Protein AF-A0A3N5EBW5-F1 (afdb_monomer)

Mean predicted aligned error: 9.9 Å

Solvent-accessible surface area (backbone atoms only — not comparable to full-atom values): 8411 Å² total; per-residue (Å²): 122,79,70,60,58,56,54,53,51,53,52,48,52,53,51,51,53,52,50,52,54,48,53,53,50,53,51,49,53,53,50,51,52,51,52,53,51,54,52,53,51,52,51,37,54,48,47,71,54,51,38,64,58,55,38,47,54,36,51,52,51,36,32,75,71,58,43,48,74,64,43,78,76,50,55,72,68,58,45,29,51,55,50,49,74,45,39,71,65,48,35,51,37,38,46,51,38,30,55,44,51,52,66,51,47,57,32,47,57,50,47,46,72,71,65,67,52,94,92,50,75,65,52,60,54,52,40,51,52,51,43,51,51,50,50,53,51,34,55,62,36,44,39,56,48,65,49,45,54,58,54,17,68,72,71,110

Nearest PDB structures (foldseek):
  1qu7-assembly1_A  TM=3.612E-01  e=3.748E+00  Escherichia coli

Radius of gyration: 28.93 Å; Cα contacts (8 Å, |Δi|>4): 99; chains: 1; bounding box: 44×34×98 Å

Secondary structure (DSSP, 8-state):
-HHHHHHHHHHHHHHHHHHHHHHHHHHHHHHHHHHHHHHHHHHHHHHHHHHHHHHHHHHHHHHHHH-TTGGGGS-HHHHHHHHHHHHHHHHHHHHHHHHHTHHHHHHHHHHHHHH--TT-HHHHHHHHHHHHHHHHHHHHHHHHHHTHHHHHHHH-

Foldseek 3Di:
DVVVVVVVVVVVVVVVVVVVVVVVVVVVVVVVVVVVLVVLVVVLVVLVVVLVVQLVPLVVVCCVQVVPPVLVVDDPLSSLQSLVVSPPVNLVSLVSNLVSLPVVLVSLVSVLVVPDDPPCPVSVVVSVVSNVVNVVVSVVSCCSNPPSNVVSVVSD

pLDDT: mean 86.49, std 11.69, range [58.03, 97.38]

Sequence (156 aa):
MRQEWGRQRARFVLRFRRGQSRHAADQGIKQESKVTQTQSTKLTGIFFIVIPILINIPYGLLIANFQYPDILRQSAGEILIKFHEGGPGLILTWWAFALAGVPLIYSTIGLHSLLDREDTPYLTVGTACGVLALVAQLVGLLRWVFVVPVLASSYV

Structure (mmCIF, N/CA/C/O backbone):
data_AF-A0A3N5EBW5-F1
#
_entry.id   AF-A0A3N5EBW5-F1
#
loop_
_atom_site.group_PDB
_atom_site.id
_atom_site.type_symbol
_atom_site.label_atom_id
_atom_site.label_alt_id
_atom_site.label_comp_id
_atom_site.label_asym_id
_atom_site.label_entity_id
_atom_site.label_seq_id
_atom_site.pdbx_PDB_ins_code
_atom_site.Cartn_x
_atom_site.Cartn_y
_atom_site.Cartn_z
_atom_site.occupancy
_atom_site.B_iso_or_equiv
_atom_site.auth_seq_id
_atom_site.auth_comp_id
_atom_site.auth_asym_id
_atom_site.auth_atom_id
_atom_site.pdbx_PDB_model_num
ATOM 1 N N . MET A 1 1 ? 21.207 15.764 -76.805 1.00 58.03 1 MET A N 1
ATOM 2 C CA . MET A 1 1 ? 22.123 15.325 -75.722 1.00 58.03 1 MET A CA 1
ATOM 3 C C . MET A 1 1 ? 22.218 16.273 -74.510 1.00 58.03 1 MET A C 1
ATOM 5 O O . MET A 1 1 ? 22.424 15.781 -73.411 1.00 58.03 1 MET A O 1
ATOM 9 N N . ARG A 1 2 ? 22.034 17.605 -74.624 1.00 58.69 2 ARG A N 1
ATOM 10 C CA . ARG A 1 2 ? 22.236 18.549 -73.489 1.00 58.69 2 ARG A CA 1
ATOM 11 C C . ARG A 1 2 ? 21.094 18.605 -72.444 1.00 58.69 2 ARG A C 1
ATOM 13 O O . ARG A 1 2 ? 21.336 18.990 -71.307 1.00 58.69 2 ARG A O 1
ATOM 20 N N . GLN A 1 3 ? 19.868 18.192 -72.789 1.00 60.03 3 GLN A N 1
ATOM 21 C CA . GLN A 1 3 ? 18.707 18.267 -71.877 1.00 60.03 3 GLN A CA 1
ATOM 22 C C . GLN A 1 3 ? 18.551 17.070 -70.916 1.00 60.03 3 GLN A C 1
ATOM 24 O O . GLN A 1 3 ? 17.938 17.189 -69.855 1.00 60.03 3 GLN A O 1
ATOM 29 N N . GLU A 1 4 ? 19.117 15.906 -71.239 1.00 59.78 4 GLU A N 1
ATOM 30 C CA . GLU A 1 4 ? 19.030 14.713 -70.380 1.00 59.78 4 GLU A CA 1
ATOM 31 C C . GLU A 1 4 ? 19.937 14.812 -69.151 1.00 59.78 4 GLU A C 1
ATOM 33 O O . GLU A 1 4 ? 19.576 14.343 -68.071 1.00 59.78 4 GLU A O 1
ATOM 38 N N . TRP A 1 5 ? 21.056 15.525 -69.286 1.00 60.19 5 TRP A N 1
ATOM 39 C CA . TRP A 1 5 ? 22.006 15.784 -68.206 1.00 60.19 5 TRP A CA 1
ATOM 40 C C . TRP A 1 5 ? 21.392 16.594 -67.052 1.00 60.19 5 TRP A C 1
ATOM 42 O O . TRP A 1 5 ? 21.613 16.279 -65.883 1.00 60.19 5 TRP A O 1
ATOM 52 N N . GLY A 1 6 ? 20.547 17.586 -67.354 1.00 68.06 6 GLY A N 1
ATOM 53 C CA . GLY A 1 6 ? 19.841 18.371 -66.333 1.00 68.06 6 GLY A CA 1
ATOM 54 C C . GLY A 1 6 ? 18.840 17.536 -65.526 1.00 68.06 6 GLY A C 1
ATOM 55 O O . GLY A 1 6 ? 18.804 17.617 -64.298 1.00 68.06 6 GLY A O 1
ATOM 56 N N . ARG A 1 7 ? 18.081 16.657 -66.197 1.00 70.81 7 ARG A N 1
ATOM 57 C CA . ARG A 1 7 ? 17.092 15.774 -65.549 1.00 70.81 7 ARG A CA 1
ATOM 58 C C . ARG A 1 7 ? 17.745 14.698 -64.677 1.00 70.81 7 ARG A C 1
ATOM 60 O O . ARG A 1 7 ? 17.220 14.362 -63.617 1.00 70.81 7 ARG A O 1
ATOM 67 N N . GLN A 1 8 ? 18.895 14.171 -65.093 1.00 70.38 8 GLN A N 1
ATOM 68 C CA . GLN A 1 8 ? 19.689 13.213 -64.314 1.00 70.38 8 GLN A CA 1
ATOM 69 C C . GLN A 1 8 ? 20.199 13.847 -63.007 1.00 70.38 8 GLN A C 1
ATOM 71 O O . GLN A 1 8 ? 19.983 13.289 -61.930 1.00 70.38 8 GLN A O 1
ATOM 76 N N . ARG A 1 9 ? 20.776 15.056 -63.080 1.00 69.44 9 ARG A N 1
ATOM 77 C CA . ARG A 1 9 ? 21.266 15.789 -61.898 1.00 69.44 9 ARG A CA 1
ATOM 78 C C . ARG A 1 9 ? 20.137 16.193 -60.955 1.00 69.44 9 ARG A C 1
ATOM 80 O O . ARG A 1 9 ? 20.268 15.999 -59.752 1.00 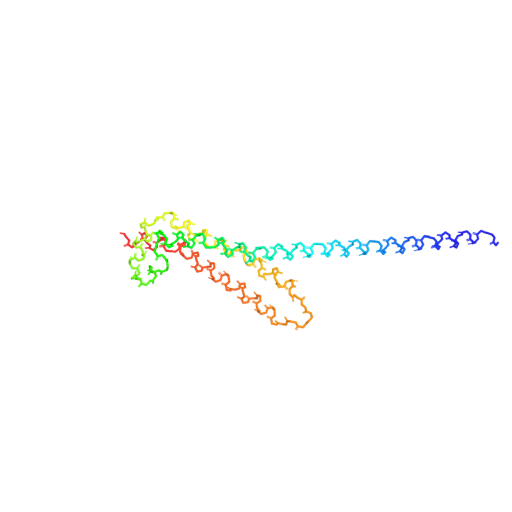69.44 9 ARG A O 1
ATOM 87 N N . ALA A 1 10 ? 19.009 16.671 -61.485 1.00 71.19 10 ALA A N 1
ATOM 88 C CA . ALA A 1 10 ? 17.842 17.007 -60.671 1.00 71.19 10 ALA A CA 1
ATOM 89 C C . ALA A 1 10 ? 17.311 15.785 -59.901 1.00 71.19 10 ALA A C 1
ATOM 91 O O . ALA A 1 10 ? 17.067 15.866 -58.698 1.00 71.19 10 ALA A O 1
ATOM 92 N N . ARG A 1 11 ? 17.207 14.622 -60.561 1.00 73.06 11 ARG A N 1
ATOM 93 C CA . ARG A 1 11 ? 16.802 13.369 -59.902 1.00 73.06 11 ARG A CA 1
ATOM 94 C C . ARG A 1 11 ? 17.805 12.920 -58.844 1.00 73.06 11 ARG A C 1
ATOM 96 O O . ARG A 1 11 ? 17.384 12.497 -57.772 1.00 73.06 11 ARG A O 1
ATOM 103 N N . PHE A 1 12 ? 19.103 13.037 -59.116 1.00 72.50 12 PHE A N 1
ATOM 104 C CA . PHE A 1 12 ? 20.148 12.682 -58.157 1.00 72.50 12 PHE A CA 1
ATOM 105 C C . PHE A 1 12 ? 20.099 13.567 -56.905 1.00 72.50 12 PHE A C 1
ATOM 107 O O . PHE A 1 12 ? 20.039 13.048 -55.794 1.00 72.50 12 PHE A O 1
ATOM 114 N N . VAL A 1 13 ? 20.013 14.889 -57.076 1.00 73.25 13 VAL A N 1
ATOM 115 C CA . VAL A 1 13 ? 19.923 15.854 -55.967 1.00 73.25 13 VAL A CA 1
ATOM 116 C C . VAL A 1 13 ? 18.660 15.628 -55.132 1.00 73.25 13 VAL A C 1
ATOM 118 O O . VAL A 1 13 ? 18.729 15.617 -53.904 1.00 73.25 13 VAL A O 1
ATOM 121 N N . LEU A 1 14 ? 17.513 15.374 -55.771 1.00 73.88 14 LEU A N 1
ATOM 122 C CA . LEU A 1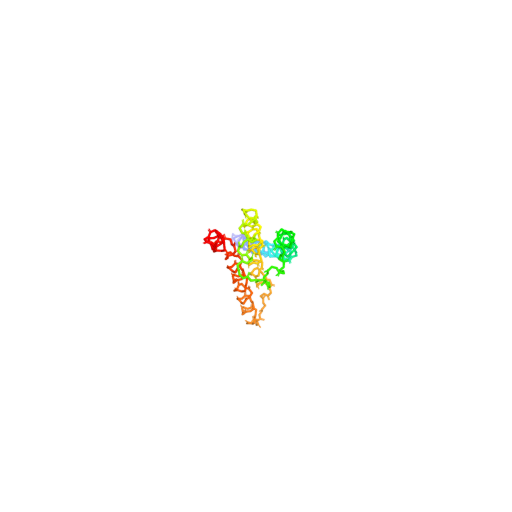 14 ? 16.270 15.055 -55.061 1.00 73.88 14 LEU A CA 1
ATOM 123 C C . LEU A 1 14 ? 16.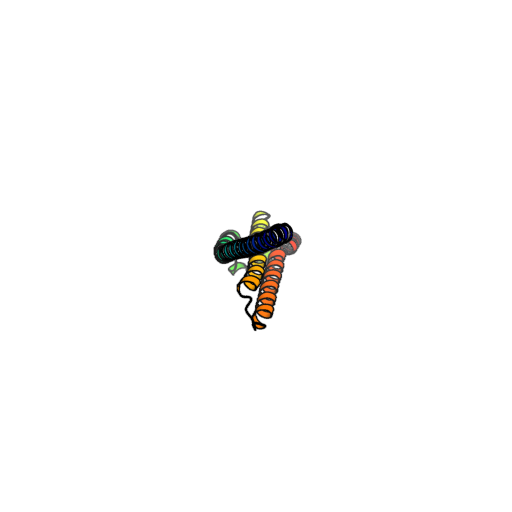377 13.751 -54.264 1.00 73.88 14 LEU A C 1
ATOM 125 O O . LEU A 1 14 ? 15.873 13.676 -53.144 1.00 73.88 14 LEU A O 1
ATOM 129 N N . ARG A 1 15 ? 17.046 12.730 -54.811 1.00 75.00 15 ARG A N 1
ATOM 130 C CA . ARG A 1 15 ? 17.263 11.447 -54.127 1.00 75.00 15 ARG A CA 1
ATOM 131 C C . ARG A 1 15 ? 18.200 11.603 -52.931 1.00 75.00 15 ARG A C 1
ATOM 133 O O . ARG A 1 15 ? 17.911 11.062 -51.868 1.00 75.00 15 ARG A O 1
ATOM 140 N N . PHE A 1 16 ? 19.261 12.392 -53.089 1.00 71.81 16 PHE A N 1
ATOM 141 C CA . PHE A 1 16 ? 20.236 12.672 -52.037 1.00 71.81 16 PHE A CA 1
ATOM 142 C C . PHE A 1 16 ? 19.605 13.469 -50.886 1.00 71.81 16 PHE A C 1
ATOM 144 O O . PHE A 1 16 ? 19.682 13.059 -49.730 1.00 71.81 16 PHE A O 1
ATOM 151 N N . ARG A 1 17 ? 18.860 14.536 -51.209 1.00 70.19 17 ARG A N 1
ATOM 152 C CA . ARG A 1 17 ? 18.120 15.343 -50.225 1.00 70.19 17 ARG A CA 1
ATOM 153 C C . ARG A 1 17 ? 17.081 14.508 -49.472 1.00 70.19 17 ARG A C 1
ATOM 155 O O . ARG A 1 17 ? 16.953 14.634 -48.260 1.00 70.19 17 ARG A O 1
ATOM 162 N N . ARG A 1 18 ? 16.382 13.604 -50.168 1.00 73.75 18 ARG A N 1
ATOM 163 C CA . ARG A 1 18 ? 15.403 12.690 -49.557 1.00 73.75 18 ARG A CA 1
ATOM 164 C C . ARG A 1 18 ? 16.063 11.656 -48.634 1.00 73.75 18 ARG A C 1
ATOM 166 O O . ARG A 1 18 ? 15.485 11.330 -47.603 1.00 73.75 18 ARG A O 1
ATOM 173 N N . GLY A 1 19 ? 17.259 11.166 -48.968 1.00 68.69 19 GLY A N 1
ATOM 174 C CA . GLY A 1 19 ? 18.049 10.287 -48.096 1.00 68.69 19 GLY A CA 1
ATOM 175 C C . GLY A 1 19 ? 18.520 10.994 -46.822 1.00 68.69 19 GLY A C 1
ATOM 176 O O . GLY A 1 19 ? 18.343 10.473 -45.726 1.00 68.69 19 GLY A O 1
ATOM 177 N N . GLN A 1 20 ? 19.024 12.222 -46.950 1.00 73.19 20 GLN A N 1
ATOM 178 C CA . GLN A 1 20 ? 19.492 13.021 -45.816 1.00 73.19 20 GLN A CA 1
ATOM 179 C C . GLN A 1 20 ? 18.352 13.418 -44.863 1.00 73.19 20 GLN A C 1
ATOM 181 O O . GLN A 1 20 ? 18.499 13.289 -43.650 1.00 73.19 20 GLN A O 1
ATOM 186 N N . SER A 1 21 ? 17.185 13.809 -45.390 1.00 71.12 21 SER A N 1
ATOM 187 C CA . SER A 1 21 ? 15.992 14.068 -44.566 1.00 71.12 21 SER A CA 1
ATOM 188 C C . SER A 1 21 ? 15.488 12.817 -43.842 1.00 71.12 21 SER A C 1
ATOM 190 O O . SER A 1 21 ? 15.042 12.917 -42.704 1.00 71.12 21 SER A O 1
ATOM 192 N N . ARG A 1 22 ? 15.583 11.634 -44.465 1.00 74.38 22 ARG A N 1
ATOM 193 C CA . ARG A 1 22 ? 15.227 10.362 -43.818 1.00 74.38 22 ARG A CA 1
ATOM 194 C C . ARG A 1 22 ? 16.166 10.015 -42.664 1.00 74.38 22 ARG A C 1
ATOM 196 O O . ARG A 1 22 ? 15.683 9.633 -41.607 1.00 74.38 22 ARG A O 1
ATOM 203 N N . HIS A 1 23 ? 17.475 10.190 -42.840 1.00 72.38 23 HIS A N 1
ATOM 204 C CA . HIS A 1 23 ? 18.441 9.968 -41.761 1.00 72.38 23 HIS A CA 1
ATOM 205 C C . HIS A 1 23 ? 18.265 10.957 -40.603 1.00 72.38 23 HIS A C 1
ATOM 207 O O . HIS A 1 23 ? 18.320 10.544 -39.450 1.00 72.38 23 HIS A O 1
ATOM 213 N N . ALA A 1 24 ? 18.002 12.237 -40.886 1.00 74.38 24 ALA A N 1
ATOM 214 C CA . ALA A 1 24 ? 17.730 13.230 -39.846 1.00 74.38 24 ALA A CA 1
ATOM 215 C C . ALA A 1 24 ? 16.436 12.923 -39.066 1.00 74.38 24 ALA A C 1
ATOM 217 O O . ALA A 1 24 ? 16.418 13.054 -37.845 1.00 74.38 24 ALA A O 1
ATOM 218 N N . ALA A 1 25 ? 15.380 12.464 -39.747 1.00 73.94 25 ALA A N 1
ATOM 219 C CA . ALA A 1 25 ? 14.138 12.042 -39.100 1.00 73.94 25 ALA A CA 1
ATOM 220 C C . ALA A 1 25 ? 14.331 10.790 -38.224 1.00 73.94 25 ALA A C 1
ATOM 222 O O . ALA A 1 25 ? 13.873 10.775 -37.087 1.00 73.94 25 ALA A O 1
ATOM 223 N N . ASP A 1 26 ? 15.055 9.775 -38.709 1.00 76.44 26 ASP A N 1
ATOM 224 C CA . ASP A 1 26 ? 15.363 8.563 -37.930 1.00 76.44 26 ASP A CA 1
ATOM 225 C C . ASP A 1 26 ? 16.208 8.880 -36.684 1.00 76.44 26 ASP A C 1
ATOM 227 O O . ASP A 1 26 ? 15.962 8.348 -35.603 1.00 76.44 26 ASP A O 1
ATOM 231 N N . GLN A 1 27 ? 17.170 9.804 -36.798 1.00 75.44 27 GLN A N 1
ATOM 232 C CA . GLN A 1 27 ? 17.933 10.268 -35.639 1.00 75.44 27 GLN A CA 1
ATOM 233 C C . GLN A 1 27 ? 17.090 11.095 -34.665 1.00 75.44 27 GLN A C 1
ATOM 235 O O . GLN A 1 27 ? 17.244 10.919 -33.460 1.00 75.44 27 GLN A O 1
ATOM 240 N N . GLY A 1 28 ? 16.175 11.936 -35.156 1.00 67.81 28 GLY A N 1
ATOM 241 C CA . GLY A 1 28 ? 15.217 12.659 -34.316 1.00 67.81 28 GLY A CA 1
ATOM 242 C C . GLY A 1 28 ? 14.332 11.711 -33.503 1.00 67.81 28 GLY A C 1
ATOM 243 O O . GLY A 1 28 ? 14.256 11.848 -32.286 1.00 67.81 28 GLY A O 1
ATOM 244 N N . ILE A 1 29 ? 13.768 10.687 -34.152 1.00 73.56 29 ILE A N 1
ATOM 245 C CA . ILE A 1 29 ? 12.931 9.663 -33.506 1.00 73.56 29 ILE A CA 1
ATOM 246 C C . ILE A 1 29 ? 13.734 8.876 -32.460 1.00 73.56 29 ILE A C 1
ATOM 248 O O . ILE A 1 29 ? 13.264 8.690 -31.341 1.00 73.56 29 ILE A O 1
ATOM 252 N N . LYS A 1 30 ? 14.966 8.456 -32.782 1.00 70.06 30 LYS A N 1
ATOM 253 C CA . LYS A 1 30 ? 15.846 7.748 -31.831 1.00 70.06 30 LYS A CA 1
ATOM 254 C C . LYS A 1 30 ? 16.272 8.618 -30.649 1.00 70.06 30 LYS A C 1
ATOM 256 O O . LYS A 1 30 ? 16.431 8.116 -29.538 1.00 70.06 30 LYS A O 1
ATOM 261 N N . GLN A 1 31 ? 16.482 9.913 -30.871 1.00 64.56 31 GLN A N 1
ATOM 262 C CA . GLN A 1 31 ? 16.827 10.853 -29.807 1.00 64.56 31 GLN A CA 1
ATOM 263 C C . GLN A 1 31 ? 15.626 11.073 -28.876 1.00 64.56 31 GLN A C 1
ATOM 265 O O . GLN A 1 31 ? 15.776 11.004 -27.658 1.00 64.56 31 GLN A O 1
ATOM 270 N N . GLU A 1 32 ? 14.433 11.276 -29.438 1.00 65.19 32 GLU A N 1
ATOM 271 C CA . GLU A 1 32 ? 13.187 11.467 -28.690 1.00 65.19 32 GLU A CA 1
ATOM 272 C C . GLU A 1 32 ? 12.805 10.211 -27.892 1.00 65.19 32 GLU A C 1
ATOM 274 O O . GLU A 1 32 ? 12.485 10.304 -26.701 1.00 65.19 32 GLU A O 1
ATOM 279 N N . SER A 1 33 ? 12.952 9.020 -28.486 1.00 67.06 33 SER A N 1
ATOM 280 C CA . SER A 1 33 ? 12.715 7.747 -27.799 1.00 67.06 33 SER A CA 1
ATOM 281 C C . SER A 1 33 ? 13.687 7.542 -26.632 1.00 67.06 33 SER A C 1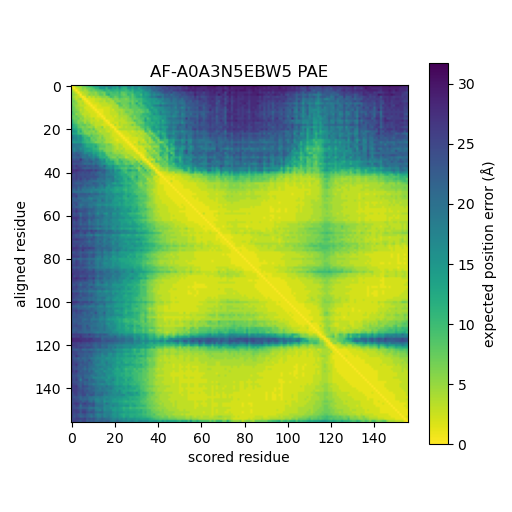
ATOM 283 O O . SER A 1 33 ? 13.266 7.181 -25.534 1.00 67.06 33 SER A O 1
ATOM 285 N N . LYS A 1 34 ? 14.979 7.847 -26.820 1.00 64.00 34 LYS A N 1
ATOM 286 C CA . LYS A 1 34 ? 16.011 7.706 -25.780 1.00 64.00 34 LYS A CA 1
ATOM 287 C C . LYS A 1 34 ? 15.827 8.698 -24.625 1.00 64.00 34 LYS A C 1
ATOM 289 O O . LYS A 1 34 ? 16.025 8.333 -23.462 1.00 64.00 34 LYS A O 1
ATOM 294 N N . VAL A 1 35 ? 15.436 9.942 -24.915 1.00 61.62 35 VAL A N 1
ATOM 295 C CA . VAL A 1 35 ? 15.125 10.954 -23.888 1.00 61.62 35 VAL A CA 1
ATOM 296 C C . VAL A 1 35 ? 13.903 10.529 -23.075 1.00 61.62 35 VAL A C 1
ATOM 298 O O . VAL A 1 35 ? 13.967 10.532 -21.845 1.00 61.62 35 VAL A O 1
ATOM 301 N N . THR A 1 36 ? 12.835 10.087 -23.740 1.00 64.69 36 THR A N 1
ATOM 302 C CA . THR A 1 36 ? 11.603 9.612 -23.088 1.00 64.69 36 THR A CA 1
ATOM 303 C C . THR A 1 36 ? 11.880 8.412 -22.183 1.00 64.69 36 THR A C 1
ATOM 305 O O . THR A 1 36 ? 11.459 8.389 -21.025 1.00 64.69 36 THR A O 1
ATOM 308 N N . GLN A 1 37 ? 12.683 7.460 -22.667 1.00 68.44 37 GLN A N 1
ATOM 309 C CA . GLN A 1 37 ? 13.106 6.291 -21.901 1.00 68.44 37 GLN A CA 1
ATOM 310 C C . GLN A 1 37 ? 13.909 6.693 -20.653 1.00 68.44 37 GLN A C 1
ATOM 312 O O . GLN A 1 37 ? 13.594 6.250 -19.553 1.00 68.44 37 GLN A O 1
ATOM 317 N N . THR A 1 38 ? 14.876 7.609 -20.790 1.00 67.44 38 THR A N 1
ATOM 318 C CA . THR A 1 38 ? 15.721 8.070 -19.671 1.00 67.44 38 THR A CA 1
ATOM 319 C C . THR A 1 38 ? 14.914 8.795 -18.587 1.00 67.44 38 THR A C 1
ATOM 321 O O . THR A 1 38 ? 15.181 8.629 -17.395 1.00 67.44 38 THR A O 1
ATOM 324 N N . GLN A 1 39 ? 13.923 9.606 -18.972 1.00 68.75 39 GLN A N 1
ATOM 325 C CA . GLN A 1 39 ? 13.046 10.294 -18.017 1.00 68.75 39 GLN A CA 1
ATOM 326 C C . GLN A 1 39 ? 12.131 9.309 -17.276 1.00 68.75 39 GLN A C 1
ATOM 328 O O . GLN A 1 39 ? 11.988 9.404 -16.057 1.00 68.75 39 GLN A O 1
ATOM 333 N N . SER A 1 40 ? 11.586 8.315 -17.983 1.00 74.56 40 SER A N 1
ATOM 334 C CA . SER A 1 40 ? 10.773 7.247 -17.386 1.00 74.56 40 SER A CA 1
ATOM 335 C C . SER A 1 40 ? 11.568 6.412 -16.366 1.00 74.56 40 SER A C 1
ATOM 337 O O . SER A 1 40 ? 11.067 6.105 -15.280 1.00 74.56 40 SER A O 1
ATOM 339 N N . THR A 1 41 ? 12.851 6.138 -16.645 1.00 79.25 41 THR A N 1
ATOM 340 C CA . THR A 1 41 ? 13.766 5.465 -15.704 1.00 79.25 41 THR A CA 1
ATOM 341 C C . THR A 1 41 ? 13.954 6.260 -14.418 1.00 79.25 41 THR A C 1
ATOM 343 O O . THR A 1 41 ? 13.829 5.716 -13.321 1.00 79.25 41 THR A O 1
ATOM 346 N N . LYS A 1 42 ? 14.240 7.562 -14.544 1.00 83.75 42 LYS A N 1
ATOM 347 C CA . LYS A 1 42 ? 14.456 8.448 -13.395 1.00 83.75 42 LYS A CA 1
ATOM 348 C C . LYS A 1 42 ? 13.208 8.546 -12.527 1.00 83.75 42 LYS A C 1
ATOM 350 O O . LYS A 1 42 ? 13.319 8.458 -11.309 1.00 83.75 42 LYS A O 1
ATOM 355 N N . LEU A 1 43 ? 12.034 8.677 -13.144 1.00 86.06 43 LEU A N 1
ATOM 356 C CA . LEU A 1 43 ? 10.769 8.751 -12.420 1.00 86.06 43 LEU A CA 1
ATOM 357 C C . LEU A 1 43 ? 10.483 7.460 -11.644 1.00 86.06 43 LEU A C 1
ATOM 359 O O . LEU A 1 43 ? 10.171 7.520 -10.458 1.00 86.06 43 LEU A O 1
ATOM 363 N N . THR A 1 44 ? 10.672 6.304 -12.287 1.00 86.69 44 THR A N 1
ATOM 364 C CA . THR A 1 44 ? 10.517 4.992 -11.639 1.00 86.69 44 THR A CA 1
ATOM 365 C C . THR A 1 44 ? 11.457 4.861 -10.439 1.00 86.69 44 THR A C 1
ATOM 367 O O . THR A 1 44 ? 11.022 4.494 -9.351 1.00 86.69 44 THR A O 1
ATOM 370 N N . GLY A 1 45 ? 12.732 5.234 -10.598 1.00 87.06 45 GLY A N 1
ATOM 371 C CA . GLY A 1 45 ? 13.705 5.227 -9.503 1.00 87.06 45 GLY A CA 1
ATOM 372 C C . GLY A 1 45 ? 13.329 6.160 -8.347 1.00 87.06 45 GLY A C 1
ATOM 373 O O . GLY A 1 45 ? 13.405 5.758 -7.189 1.00 87.06 45 GLY A O 1
ATOM 374 N N . IL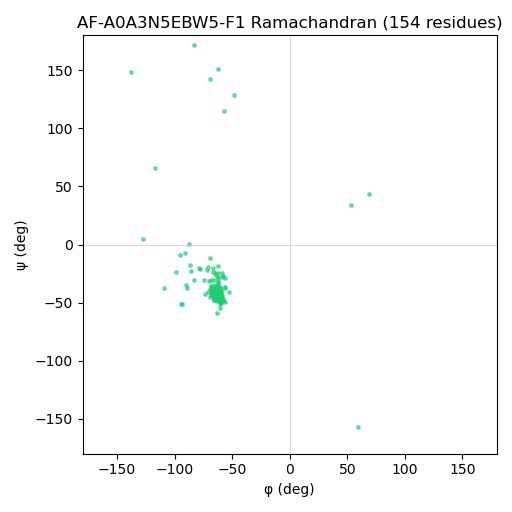E A 1 46 ? 12.868 7.381 -8.642 1.00 92.00 46 ILE A N 1
ATOM 375 C CA . ILE A 1 46 ? 12.399 8.333 -7.621 1.00 92.00 46 ILE A CA 1
ATOM 376 C C . ILE A 1 46 ? 11.215 7.752 -6.847 1.00 92.00 46 ILE A C 1
ATOM 378 O O . ILE A 1 46 ? 11.194 7.822 -5.621 1.00 92.00 46 ILE A O 1
ATOM 382 N N . PHE A 1 47 ? 10.251 7.142 -7.534 1.00 92.00 47 PHE A N 1
ATOM 383 C CA . PHE A 1 47 ? 9.102 6.504 -6.896 1.00 92.00 47 PHE A CA 1
ATOM 384 C C . PHE A 1 47 ? 9.517 5.362 -5.961 1.00 92.00 47 PHE A C 1
ATOM 386 O O . PHE A 1 47 ? 9.049 5.317 -4.824 1.00 92.00 47 PHE A O 1
ATOM 393 N N . PHE A 1 48 ? 10.475 4.519 -6.358 1.00 91.94 48 PHE A N 1
ATOM 394 C CA . PHE A 1 48 ? 11.022 3.473 -5.484 1.00 91.94 48 PHE A CA 1
ATOM 395 C C . PHE A 1 48 ? 11.725 3.994 -4.223 1.00 91.94 48 PHE A C 1
ATOM 397 O O . PHE A 1 48 ? 11.885 3.232 -3.274 1.00 91.94 48 PHE A O 1
ATOM 404 N N . ILE A 1 49 ? 12.122 5.267 -4.182 1.00 93.44 49 ILE A N 1
ATOM 405 C CA . ILE A 1 49 ? 12.723 5.893 -2.996 1.00 93.44 49 ILE A CA 1
ATOM 406 C C . ILE A 1 49 ? 11.653 6.611 -2.170 1.00 93.44 49 ILE A C 1
ATOM 408 O O . ILE A 1 49 ? 11.534 6.400 -0.966 1.00 93.44 49 ILE A O 1
ATOM 412 N N . VAL A 1 50 ? 10.863 7.466 -2.818 1.00 95.12 50 VAL A N 1
ATOM 413 C CA . VAL A 1 50 ? 9.912 8.357 -2.146 1.00 95.12 50 VAL A CA 1
ATOM 414 C C . VAL A 1 50 ? 8.733 7.580 -1.572 1.00 95.12 50 VAL A C 1
ATOM 416 O O . VAL A 1 50 ? 8.308 7.866 -0.455 1.00 95.12 50 VAL A O 1
ATOM 419 N N . ILE A 1 51 ? 8.204 6.587 -2.292 1.00 94.06 51 ILE A N 1
ATOM 420 C CA . ILE A 1 51 ? 6.995 5.885 -1.852 1.00 94.06 51 ILE A CA 1
ATOM 421 C C . ILE A 1 51 ? 7.229 5.096 -0.554 1.00 94.06 51 ILE A C 1
ATOM 423 O O . ILE A 1 51 ? 6.437 5.280 0.370 1.00 94.06 51 ILE A O 1
ATOM 427 N N . PRO A 1 52 ? 8.301 4.288 -0.395 1.00 93.38 52 PRO A N 1
ATOM 428 C CA . PRO A 1 52 ? 8.572 3.631 0.883 1.00 93.38 52 PRO A CA 1
ATOM 429 C C . PRO A 1 52 ? 8.696 4.613 2.051 1.00 93.38 52 PRO A C 1
ATOM 431 O O . PRO A 1 52 ? 8.215 4.326 3.144 1.00 93.38 52 PRO A O 1
ATOM 434 N N . ILE A 1 53 ? 9.276 5.795 1.826 1.00 95.56 53 ILE A N 1
ATOM 435 C CA . ILE A 1 53 ? 9.353 6.844 2.851 1.00 95.56 53 ILE A CA 1
ATOM 436 C C . ILE A 1 53 ? 7.947 7.354 3.201 1.00 95.56 53 ILE A C 1
ATOM 438 O O . ILE A 1 53 ? 7.601 7.430 4.377 1.00 95.56 53 ILE A O 1
ATOM 442 N N . LEU A 1 54 ? 7.106 7.645 2.204 1.00 94.06 54 LEU A N 1
ATOM 443 C CA . LEU A 1 54 ? 5.734 8.116 2.427 1.00 94.06 54 LEU A CA 1
ATOM 444 C C . LEU A 1 54 ? 4.857 7.085 3.144 1.00 94.06 54 LEU A C 1
ATOM 446 O O . LEU A 1 54 ? 4.068 7.461 4.004 1.00 94.06 54 LEU A O 1
ATOM 450 N N . ILE A 1 55 ? 5.025 5.797 2.841 1.00 95.31 55 ILE A N 1
ATOM 451 C CA . ILE A 1 55 ? 4.320 4.680 3.490 1.00 95.31 55 ILE A CA 1
ATOM 452 C C . ILE A 1 55 ? 4.589 4.643 5.007 1.00 95.31 55 ILE A C 1
ATOM 454 O O . ILE A 1 55 ? 3.722 4.221 5.774 1.00 95.31 55 ILE A O 1
ATOM 458 N N . ASN A 1 56 ? 5.744 5.136 5.469 1.00 96.19 56 ASN A N 1
ATOM 459 C CA . ASN A 1 56 ? 6.065 5.181 6.897 1.00 96.19 56 ASN A CA 1
ATOM 460 C C . ASN A 1 56 ? 5.267 6.240 7.675 1.00 96.19 56 ASN A C 1
ATOM 462 O O . ASN A 1 56 ? 5.106 6.100 8.884 1.00 96.19 56 ASN A O 1
ATOM 466 N N . ILE A 1 57 ? 4.731 7.272 7.015 1.00 96.12 57 ILE A N 1
ATOM 467 C CA . ILE A 1 57 ? 3.935 8.318 7.677 1.00 96.12 57 ILE A CA 1
ATOM 468 C C . ILE A 1 57 ? 2.652 7.735 8.296 1.00 96.12 57 ILE A C 1
ATOM 470 O O . ILE A 1 57 ? 2.491 7.830 9.515 1.00 96.12 57 ILE A O 1
ATOM 474 N N . PRO A 1 58 ? 1.742 7.095 7.529 1.00 96.44 58 PRO A N 1
ATOM 475 C CA . PRO A 1 58 ? 0.559 6.482 8.117 1.00 96.44 58 PRO A CA 1
ATOM 476 C C . PRO A 1 58 ? 0.918 5.307 9.033 1.00 96.44 58 PRO A C 1
ATOM 478 O O . PRO A 1 58 ? 0.244 5.110 10.037 1.00 96.44 58 PRO A O 1
ATOM 481 N N . TYR A 1 59 ? 2.008 4.576 8.769 1.00 95.44 59 TYR A N 1
ATOM 482 C CA . TYR A 1 59 ? 2.493 3.543 9.688 1.00 95.44 59 TYR A CA 1
ATOM 483 C C . TYR A 1 59 ? 2.843 4.113 11.075 1.00 95.44 59 TYR A C 1
ATOM 485 O O . TYR A 1 59 ? 2.414 3.574 12.093 1.00 95.44 59 TYR A O 1
ATOM 493 N N . GLY A 1 60 ? 3.542 5.251 11.129 1.00 96.44 60 GLY A N 1
ATOM 494 C CA . GLY A 1 60 ? 3.831 5.967 12.374 1.00 96.44 60 GLY A CA 1
ATOM 495 C C . GLY A 1 60 ? 2.569 6.457 13.088 1.00 96.44 60 GLY A C 1
ATOM 496 O O . GLY A 1 60 ? 2.458 6.330 14.306 1.00 96.44 60 GLY A O 1
ATOM 497 N N . LEU A 1 61 ? 1.578 6.948 12.337 1.00 95.94 61 LEU A N 1
ATOM 498 C CA . LEU A 1 61 ? 0.278 7.331 12.897 1.00 95.94 61 LEU A CA 1
ATOM 499 C C . LEU A 1 61 ? -0.478 6.131 13.485 1.00 95.94 61 LEU A C 1
ATOM 501 O O . LEU A 1 61 ? -1.134 6.280 14.514 1.00 95.94 61 LEU A O 1
ATOM 505 N N . LEU A 1 62 ? -0.374 4.947 12.877 1.00 95.94 62 LEU A N 1
ATOM 506 C CA . LEU A 1 62 ? -0.956 3.715 13.417 1.00 95.94 62 LEU A CA 1
ATOM 507 C C . LEU A 1 62 ? -0.251 3.258 14.700 1.00 95.94 62 LEU A C 1
ATOM 509 O O . LEU A 1 62 ? -0.921 2.803 15.627 1.00 95.94 62 LEU A O 1
ATOM 513 N N . ILE A 1 63 ? 1.073 3.412 14.793 1.00 95.88 63 ILE A N 1
ATOM 514 C CA . ILE A 1 63 ? 1.809 3.166 16.043 1.00 95.88 63 ILE A CA 1
ATOM 515 C C . ILE A 1 63 ? 1.292 4.102 17.142 1.00 95.88 63 ILE A C 1
ATOM 517 O O . ILE A 1 63 ? 0.920 3.643 18.219 1.00 95.88 63 ILE A O 1
ATOM 521 N N . ALA A 1 64 ? 1.228 5.406 16.857 1.00 94.38 64 ALA A N 1
ATOM 522 C CA . ALA A 1 64 ? 0.879 6.420 17.847 1.00 94.38 64 ALA A CA 1
ATOM 523 C C . ALA A 1 64 ? -0.580 6.333 18.325 1.00 94.38 64 ALA A C 1
ATOM 525 O O . ALA A 1 64 ? -0.835 6.473 19.517 1.00 94.38 64 ALA A O 1
ATOM 526 N N . ASN A 1 65 ? -1.530 6.099 17.413 1.00 93.19 65 ASN A N 1
ATOM 527 C CA . ASN A 1 65 ? -2.964 6.173 17.722 1.00 93.19 65 ASN A CA 1
ATOM 528 C C . ASN A 1 65 ? -3.617 4.809 17.981 1.00 93.19 65 ASN A C 1
ATOM 530 O O . ASN A 1 65 ? -4.660 4.751 18.621 1.00 93.19 65 ASN A O 1
ATOM 534 N N . PHE A 1 66 ? -3.044 3.717 17.467 1.00 94.31 66 PHE A N 1
ATOM 535 C CA . PHE A 1 66 ? -3.659 2.384 17.512 1.00 94.31 66 PHE A CA 1
ATOM 536 C C . PHE A 1 66 ? -2.734 1.309 18.098 1.00 94.31 66 PHE A C 1
ATOM 538 O O . PHE A 1 66 ? -3.092 0.136 18.123 1.00 94.31 66 PHE A O 1
ATOM 545 N N . GLN A 1 67 ? -1.542 1.689 18.578 1.00 93.69 67 GLN A N 1
ATOM 546 C CA . GLN A 1 67 ? -0.521 0.764 19.088 1.00 93.69 67 GLN A CA 1
ATOM 547 C C . GLN A 1 67 ? -0.180 -0.355 18.094 1.00 93.69 67 GLN A C 1
ATOM 549 O O . GLN A 1 67 ? 0.089 -1.497 18.470 1.00 93.69 67 GLN A O 1
ATOM 554 N N . TYR A 1 68 ? -0.220 -0.051 16.799 1.0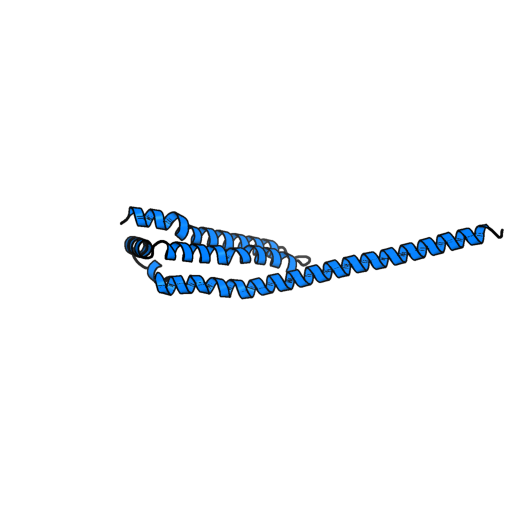0 91.06 68 TYR A N 1
ATOM 555 C CA . TYR A 1 68 ? 0.189 -0.997 15.772 1.00 91.06 68 TYR A CA 1
ATOM 556 C C . TYR A 1 68 ? 1.712 -1.220 15.820 1.00 91.06 68 TYR A C 1
ATOM 558 O O . TYR A 1 68 ? 2.430 -0.252 16.036 1.0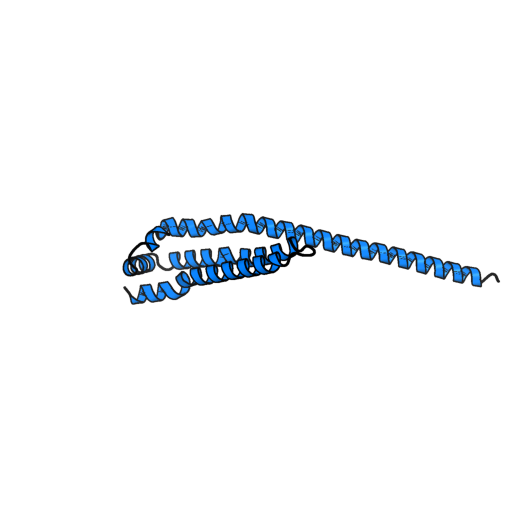0 91.06 68 TYR A O 1
ATOM 566 N N . PRO A 1 69 ? 2.249 -2.436 15.594 1.00 92.94 69 PRO A N 1
ATOM 567 C CA . PRO A 1 69 ? 1.562 -3.709 15.366 1.00 92.94 69 PRO A CA 1
ATOM 568 C C . PRO A 1 69 ? 1.222 -4.476 16.655 1.00 92.94 69 PRO A C 1
ATOM 570 O O . PRO A 1 69 ? 0.666 -5.569 16.573 1.00 92.94 69 PRO A O 1
ATOM 573 N N . ASP A 1 70 ? 1.550 -3.949 17.836 1.00 94.38 70 ASP A N 1
ATOM 574 C CA . ASP A 1 70 ? 1.393 -4.659 19.113 1.00 94.38 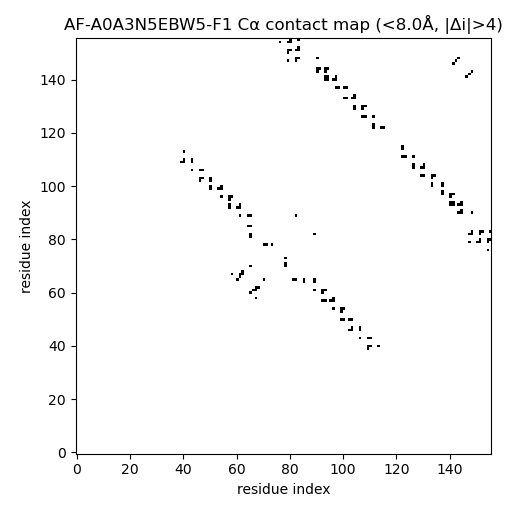70 ASP A CA 1
ATOM 575 C C . ASP A 1 70 ? -0.065 -5.009 19.427 1.00 94.38 70 ASP A C 1
ATOM 577 O O . ASP A 1 70 ? -0.336 -6.093 19.945 1.00 94.38 70 ASP A O 1
ATOM 581 N N . ILE A 1 71 ? -1.011 -4.161 19.014 1.00 93.00 71 ILE A N 1
ATOM 582 C CA . ILE A 1 71 ? -2.454 -4.420 19.117 1.00 93.00 71 ILE A CA 1
ATOM 583 C C . ILE A 1 71 ? -2.883 -5.718 18.419 1.00 93.00 71 ILE A C 1
ATOM 585 O O . ILE A 1 71 ? -3.817 -6.377 18.864 1.00 93.00 71 ILE A O 1
ATOM 589 N N . LEU A 1 72 ? -2.172 -6.150 17.370 1.00 92.19 72 LEU A N 1
ATOM 590 C CA . LEU A 1 72 ? -2.488 -7.388 16.651 1.00 92.19 72 LEU A CA 1
ATOM 591 C C . LEU A 1 72 ? -2.214 -8.655 17.469 1.00 92.19 72 LEU A C 1
ATOM 593 O O . LEU A 1 72 ? -2.610 -9.741 17.049 1.00 92.19 72 LEU A O 1
ATOM 597 N N . ARG A 1 73 ? -1.517 -8.534 18.604 1.00 95.12 73 ARG A N 1
ATOM 598 C CA . ARG A 1 73 ? -1.269 -9.641 19.537 1.00 95.12 73 ARG A CA 1
ATOM 599 C C . ARG A 1 73 ? -2.338 -9.755 20.624 1.00 95.12 73 ARG A C 1
ATOM 601 O O . ARG A 1 73 ? -2.296 -10.707 21.397 1.00 95.12 73 ARG A O 1
ATOM 608 N N . GLN A 1 74 ? -3.259 -8.796 20.695 1.00 95.44 74 GLN A N 1
ATOM 609 C CA . GLN A 1 74 ? -4.352 -8.803 21.660 1.00 95.44 74 GLN A CA 1
ATOM 610 C C . GLN A 1 74 ? -5.524 -9.664 21.179 1.00 95.44 74 GLN A C 1
ATOM 612 O O . GLN A 1 74 ? -5.565 -10.140 20.041 1.00 95.44 74 GLN A O 1
ATOM 617 N N . SER A 1 75 ? -6.500 -9.869 22.064 1.00 96.06 75 SER A N 1
ATOM 618 C CA . SER A 1 75 ? -7.742 -10.554 21.703 1.00 96.06 75 SER A CA 1
ATOM 619 C C . SER A 1 75 ? -8.519 -9.777 20.632 1.00 96.06 75 SER A C 1
ATOM 621 O O . SER A 1 75 ? -8.477 -8.547 20.585 1.00 96.06 75 SER A O 1
ATOM 623 N N . ALA A 1 76 ? -9.288 -10.483 19.796 1.00 93.94 76 ALA A N 1
ATOM 624 C CA . ALA A 1 76 ? -10.100 -9.840 18.761 1.00 93.94 76 ALA A CA 1
ATOM 625 C C . ALA A 1 76 ? -11.074 -8.794 19.338 1.00 93.94 76 ALA A C 1
ATOM 627 O O . ALA A 1 76 ? -11.248 -7.739 18.738 1.00 93.94 76 ALA A O 1
ATOM 628 N N . GLY A 1 77 ? -11.653 -9.051 20.517 1.00 95.31 77 GLY A N 1
ATOM 629 C CA . GLY A 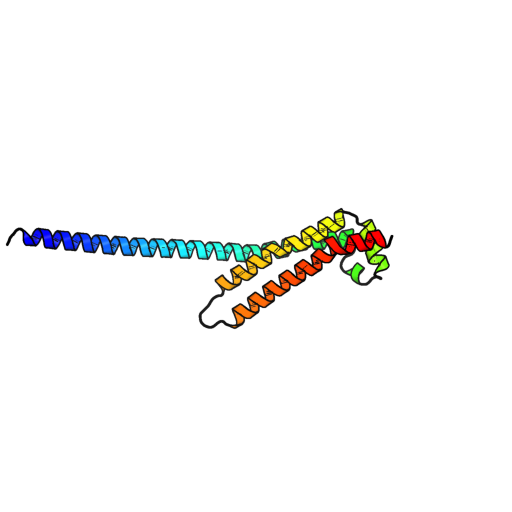1 77 ? -12.539 -8.101 21.194 1.00 95.31 77 GLY A CA 1
ATOM 630 C C . GLY A 1 77 ? -11.834 -6.797 21.573 1.00 95.31 77 GLY A C 1
ATOM 631 O O . GLY A 1 77 ? -12.372 -5.723 21.324 1.00 95.31 77 GLY A O 1
ATOM 632 N N . GLU A 1 78 ? -10.605 -6.869 22.094 1.00 95.81 78 GLU A N 1
ATOM 633 C CA . GLU A 1 78 ? -9.823 -5.666 22.419 1.00 95.81 78 GLU A CA 1
ATOM 634 C C . GLU A 1 78 ? -9.466 -4.864 21.162 1.00 95.81 78 GLU A C 1
ATOM 636 O O . GLU A 1 78 ? -9.574 -3.638 21.162 1.00 95.81 78 GLU A O 1
ATOM 641 N N . ILE A 1 79 ? -9.095 -5.549 20.074 1.00 95.69 79 ILE A N 1
ATOM 642 C CA . ILE A 1 79 ? -8.819 -4.904 18.784 1.00 95.69 79 ILE A CA 1
ATOM 643 C C . ILE A 1 79 ? -10.052 -4.131 18.308 1.00 95.69 79 ILE A C 1
ATOM 645 O O . ILE A 1 79 ? -9.923 -2.978 17.909 1.00 95.69 79 ILE A O 1
ATOM 649 N N . LEU A 1 80 ? -11.238 -4.749 18.350 1.00 95.81 80 LEU A N 1
ATOM 650 C CA . LEU A 1 80 ? -12.481 -4.132 17.883 1.00 95.81 80 LEU A CA 1
ATOM 651 C C . LEU A 1 80 ? -12.903 -2.940 18.749 1.00 95.81 80 LEU A C 1
ATOM 653 O O . LEU A 1 80 ? -13.272 -1.910 18.190 1.00 95.81 80 LEU A O 1
ATOM 657 N N . ILE A 1 81 ? -12.785 -3.042 20.077 1.00 96.00 81 ILE A N 1
ATOM 658 C CA . ILE A 1 81 ? -13.075 -1.931 20.999 1.00 96.00 81 ILE A CA 1
ATOM 659 C C . ILE A 1 81 ? -12.145 -0.751 20.710 1.00 96.00 81 ILE A C 1
ATOM 661 O O . ILE A 1 81 ? -12.622 0.339 20.399 1.00 96.00 81 ILE A O 1
ATOM 665 N N . LYS A 1 82 ? -10.823 -0.969 20.705 1.00 94.44 82 LYS A N 1
ATOM 666 C CA . LYS A 1 82 ? -9.856 0.107 20.426 1.00 94.44 82 LYS A CA 1
ATOM 667 C C . LYS A 1 82 ? -10.011 0.678 19.018 1.00 94.44 82 LYS A C 1
ATOM 669 O O . LYS A 1 82 ? -9.772 1.862 18.794 1.00 94.44 82 LYS A O 1
ATOM 674 N N . PHE A 1 83 ? -10.409 -0.148 18.051 1.00 95.38 83 PHE A N 1
ATOM 675 C CA . PHE A 1 83 ? -10.669 0.316 16.692 1.00 95.38 83 PHE A CA 1
ATOM 676 C C . PHE A 1 83 ? -11.914 1.213 16.639 1.00 95.38 83 PHE A C 1
ATOM 678 O O . PHE A 1 83 ? -11.890 2.241 15.964 1.00 95.38 83 PHE A O 1
ATOM 685 N N . HIS A 1 84 ? -12.977 0.858 17.371 1.00 95.31 84 HIS A N 1
ATOM 686 C CA . HIS A 1 84 ? -14.170 1.692 17.517 1.00 95.31 84 HIS A CA 1
ATOM 687 C C . HIS A 1 84 ? -13.839 3.034 18.192 1.00 95.31 84 HIS A C 1
ATOM 689 O O . HIS A 1 84 ? -14.232 4.083 17.686 1.00 95.31 84 HIS A O 1
ATOM 695 N N . GLU A 1 85 ? -13.049 3.011 19.271 1.00 94.88 85 GLU A N 1
ATOM 696 C CA . GLU A 1 85 ? -12.577 4.208 19.987 1.00 94.88 85 GLU A CA 1
ATOM 697 C C . GLU A 1 85 ? -11.709 5.124 19.109 1.00 94.88 85 GLU A C 1
ATOM 699 O O . GLU A 1 85 ? -11.818 6.347 19.187 1.00 94.88 85 GLU A O 1
ATOM 704 N N . GLY A 1 86 ? -10.875 4.549 18.233 1.00 92.25 86 GLY A N 1
ATOM 705 C CA . GLY A 1 86 ? -10.053 5.301 17.278 1.00 92.25 86 GLY A CA 1
ATOM 706 C C . GLY A 1 86 ? -10.859 6.040 16.199 1.00 92.25 86 GLY A C 1
ATOM 707 O O . GLY A 1 86 ? -10.361 6.992 15.588 1.00 92.25 86 GLY A O 1
ATOM 708 N N . GLY A 1 87 ? -12.108 5.626 15.967 1.00 93.56 87 GLY A N 1
ATOM 709 C CA . GLY A 1 87 ? -13.081 6.343 15.151 1.00 93.56 87 GLY A CA 1
ATOM 710 C C . GLY A 1 87 ? -12.669 6.581 13.684 1.00 93.56 87 GLY A C 1
ATOM 711 O O . GLY A 1 87 ? -11.829 5.871 13.120 1.00 93.56 87 GLY A O 1
ATOM 712 N N . PRO A 1 88 ? -13.254 7.601 13.022 1.00 93.75 88 PRO A N 1
ATOM 713 C CA . PRO A 1 88 ? -13.034 7.862 11.595 1.00 93.75 88 PRO A CA 1
ATOM 714 C C . PRO A 1 88 ? -11.582 8.198 11.222 1.00 93.75 88 PRO A C 1
ATOM 716 O O . PRO A 1 88 ? -11.143 7.895 10.113 1.00 93.75 88 PRO A O 1
ATOM 719 N N . GLY A 1 89 ? -10.821 8.809 12.137 1.00 93.94 89 GLY A N 1
ATOM 720 C CA . GLY A 1 89 ? -9.416 9.164 11.907 1.00 93.94 89 GLY A CA 1
ATOM 721 C C . GLY A 1 89 ? -8.525 7.936 11.704 1.00 93.94 89 GLY A C 1
ATOM 722 O O . GLY A 1 89 ? -7.652 7.928 10.829 1.00 93.94 89 GLY A O 1
ATOM 723 N N . LEU A 1 90 ? -8.790 6.861 12.451 1.00 95.12 90 LEU A N 1
ATOM 724 C CA . LEU A 1 90 ? -8.091 5.592 12.285 1.00 95.12 90 LEU A CA 1
ATOM 725 C C . LEU A 1 90 ? -8.394 4.955 10.920 1.00 95.12 90 LEU A C 1
ATOM 727 O O . LEU A 1 90 ? -7.474 4.519 10.227 1.00 95.12 90 LEU A O 1
ATOM 731 N N . ILE A 1 91 ? -9.659 4.977 10.490 1.00 96.25 91 ILE A N 1
ATOM 732 C CA . ILE A 1 91 ? -10.086 4.492 9.165 1.00 96.25 91 ILE A CA 1
ATOM 733 C C . ILE A 1 91 ? -9.369 5.265 8.050 1.00 96.25 91 ILE A C 1
ATOM 735 O O . ILE A 1 91 ? -8.840 4.659 7.117 1.00 96.25 91 ILE A O 1
ATOM 739 N N . LEU A 1 92 ? -9.294 6.596 8.167 1.00 96.75 92 LEU A N 1
ATOM 740 C CA . LEU A 1 92 ? -8.602 7.440 7.193 1.00 96.75 92 LEU A CA 1
ATOM 741 C C . LEU A 1 92 ? -7.100 7.132 7.134 1.00 96.75 92 LEU A C 1
ATOM 743 O O . LEU A 1 92 ? -6.519 7.114 6.051 1.00 96.75 92 LEU A O 1
ATOM 747 N N . THR A 1 93 ? -6.481 6.837 8.278 1.00 96.69 93 THR A N 1
ATOM 748 C CA . THR A 1 93 ? -5.063 6.459 8.352 1.00 96.69 93 THR A CA 1
ATOM 749 C C . THR A 1 93 ? -4.813 5.126 7.642 1.00 96.69 93 THR A C 1
ATOM 751 O O . THR A 1 93 ? -3.886 5.027 6.838 1.00 96.69 93 THR A O 1
ATOM 754 N N . TRP A 1 94 ? -5.668 4.121 7.858 1.00 97.06 94 TRP A N 1
ATOM 755 C CA . TRP A 1 94 ? -5.608 2.845 7.133 1.00 97.06 94 TRP A CA 1
ATOM 756 C C . TRP A 1 94 ? -5.825 3.012 5.630 1.00 97.06 94 TRP A C 1
ATOM 758 O O . TRP A 1 94 ? -5.134 2.381 4.829 1.00 97.06 94 TRP A O 1
ATOM 768 N N . TRP A 1 95 ? -6.747 3.888 5.235 1.00 96.94 95 TRP A N 1
ATOM 769 C CA . TRP A 1 95 ? -7.000 4.187 3.831 1.00 96.94 95 TRP A CA 1
ATOM 770 C C . TRP A 1 95 ? -5.810 4.888 3.171 1.00 96.94 95 TRP A C 1
ATOM 772 O O . TRP A 1 95 ? -5.372 4.479 2.096 1.00 96.94 95 TRP A O 1
ATOM 782 N N . ALA A 1 96 ? -5.215 5.875 3.845 1.00 96.50 96 ALA A N 1
ATOM 783 C CA . ALA A 1 96 ? -3.990 6.525 3.393 1.00 96.50 96 ALA A CA 1
ATOM 784 C C . ALA A 1 96 ? -2.830 5.523 3.278 1.00 96.50 96 ALA A C 1
ATOM 786 O O . ALA A 1 96 ? -2.094 5.552 2.294 1.00 96.50 96 ALA A O 1
ATOM 787 N N . PHE A 1 97 ? -2.699 4.598 4.235 1.00 96.25 97 PHE A N 1
ATOM 788 C CA . PHE A 1 97 ? -1.678 3.551 4.199 1.00 96.25 97 PHE A CA 1
ATOM 789 C C . PHE A 1 97 ? -1.851 2.614 3.001 1.00 96.25 97 PHE A C 1
ATOM 791 O O . PHE A 1 97 ? -0.888 2.327 2.292 1.00 96.25 97 PHE A O 1
ATOM 798 N N . ALA A 1 98 ? -3.089 2.190 2.741 1.00 95.75 98 ALA A N 1
ATOM 799 C CA . ALA A 1 98 ? -3.442 1.366 1.593 1.00 95.75 98 ALA A CA 1
ATOM 800 C C . ALA A 1 98 ? -3.098 2.073 0.270 1.00 95.75 98 ALA A C 1
ATOM 802 O O . ALA A 1 98 ? -2.405 1.513 -0.581 1.00 95.75 98 ALA A O 1
ATOM 803 N N . LEU A 1 99 ? -3.523 3.329 0.114 1.00 95.62 99 LEU A N 1
ATOM 804 C CA . LEU A 1 99 ? -3.305 4.091 -1.115 1.00 95.62 99 LEU A CA 1
ATOM 805 C C . LEU A 1 99 ? -1.849 4.488 -1.345 1.00 95.62 99 LEU A C 1
ATOM 807 O O . LEU A 1 99 ? -1.418 4.534 -2.496 1.00 95.62 99 LEU A O 1
ATOM 811 N N . ALA A 1 100 ? -1.074 4.724 -0.284 1.00 94.38 100 ALA A N 1
ATOM 812 C CA . ALA A 1 100 ? 0.347 5.039 -0.399 1.00 94.38 100 ALA A CA 1
ATOM 813 C C . ALA A 1 100 ? 1.132 3.930 -1.123 1.00 94.38 100 ALA A C 1
ATOM 815 O O . ALA A 1 100 ? 2.127 4.222 -1.779 1.00 94.38 100 ALA A O 1
ATOM 816 N N . GLY A 1 101 ? 0.670 2.675 -1.066 1.00 90.88 101 GLY A N 1
ATOM 817 C CA . GLY A 1 101 ? 1.271 1.551 -1.789 1.00 90.88 101 GLY A CA 1
ATOM 818 C C . GLY A 1 101 ? 0.921 1.470 -3.280 1.00 90.88 101 GLY A C 1
ATOM 819 O O . GLY A 1 101 ? 1.661 0.850 -4.040 1.00 90.88 101 GLY A O 1
ATOM 820 N N . VAL A 1 102 ? -0.164 2.102 -3.738 1.00 94.19 102 VAL A N 1
ATOM 821 C CA . VAL A 1 102 ? -0.644 1.979 -5.130 1.00 94.19 102 VAL A CA 1
ATOM 822 C C . VAL A 1 102 ? 0.394 2.452 -6.160 1.00 94.19 102 VAL A C 1
ATOM 824 O O . VAL A 1 102 ? 0.618 1.737 -7.140 1.00 94.19 102 VAL A O 1
ATOM 827 N N . PRO A 1 103 ? 1.100 3.584 -5.962 1.00 93.19 103 PRO A N 1
ATOM 828 C CA . PRO A 1 103 ? 2.156 4.010 -6.877 1.00 93.19 103 PRO A CA 1
ATOM 829 C C . PRO A 1 103 ? 3.307 2.996 -7.045 1.00 93.19 103 PRO A C 1
ATOM 831 O O . PRO A 1 103 ? 3.955 2.982 -8.097 1.00 93.19 103 PRO A O 1
ATOM 834 N N . LEU A 1 104 ? 3.549 2.102 -6.072 1.00 92.62 104 LEU A N 1
ATOM 835 C CA . LEU A 1 104 ? 4.562 1.047 -6.220 1.00 92.62 104 LEU A CA 1
ATOM 836 C C . LEU A 1 104 ? 4.158 0.008 -7.263 1.00 92.62 104 LEU A C 1
ATOM 838 O O . LEU A 1 104 ? 5.037 -0.496 -7.948 1.00 92.62 104 LEU A O 1
ATOM 842 N N . ILE A 1 105 ? 2.863 -0.259 -7.460 1.00 92.75 105 ILE A N 1
ATOM 843 C CA . ILE A 1 105 ? 2.393 -1.200 -8.491 1.00 92.75 105 ILE A CA 1
ATOM 844 C C . ILE A 1 105 ? 2.826 -0.708 -9.875 1.00 92.75 105 ILE A C 1
ATOM 846 O O . ILE A 1 105 ? 3.444 -1.448 -10.642 1.00 92.75 105 ILE A O 1
ATOM 850 N N . TYR A 1 106 ? 2.572 0.571 -10.164 1.00 89.88 106 TYR A N 1
ATOM 851 C CA . TYR A 1 106 ? 3.008 1.202 -11.411 1.00 89.88 106 TYR A CA 1
ATOM 852 C C . TYR A 1 106 ? 4.532 1.208 -11.541 1.00 89.88 106 TYR A C 1
ATOM 854 O O . TYR A 1 106 ? 5.060 0.954 -12.621 1.00 89.88 106 TYR A O 1
ATOM 862 N N . SER A 1 107 ? 5.240 1.439 -10.433 1.00 90.12 107 SER A N 1
ATOM 863 C CA . SER A 1 107 ? 6.705 1.433 -10.407 1.00 90.12 107 SER A CA 1
ATOM 864 C C . SER A 1 107 ? 7.273 0.039 -10.697 1.00 90.12 107 SER A C 1
ATOM 866 O O . SER A 1 107 ? 8.220 -0.077 -11.466 1.00 90.12 107 SER A O 1
ATOM 868 N N . THR A 1 108 ? 6.674 -1.031 -10.167 1.00 90.75 108 THR A N 1
ATOM 869 C CA . THR A 1 108 ? 7.068 -2.425 -10.433 1.00 90.75 108 THR A CA 1
ATOM 870 C C . THR A 1 108 ? 6.861 -2.814 -11.897 1.00 90.75 108 THR A C 1
ATOM 872 O O . THR A 1 108 ? 7.712 -3.488 -12.475 1.00 90.75 108 THR A O 1
ATOM 875 N N . ILE A 1 109 ? 5.774 -2.356 -12.526 1.00 89.25 109 ILE A N 1
ATOM 876 C CA . ILE A 1 109 ? 5.539 -2.561 -13.965 1.00 89.25 109 ILE A CA 1
ATOM 877 C C . ILE A 1 109 ? 6.546 -1.748 -14.794 1.00 89.25 109 ILE A C 1
ATOM 879 O O . ILE A 1 109 ? 7.136 -2.269 -15.740 1.00 89.25 109 ILE A O 1
ATOM 883 N N . GLY A 1 110 ? 6.802 -0.491 -14.420 1.00 86.44 110 GLY A N 1
ATOM 884 C CA . GLY A 1 110 ? 7.825 0.338 -15.061 1.00 86.44 110 GLY A CA 1
ATOM 885 C C . GLY A 1 110 ? 9.217 -0.287 -14.962 1.00 86.44 110 GLY A C 1
ATOM 886 O O . GLY A 1 110 ? 9.953 -0.323 -15.944 1.00 86.44 110 GLY A O 1
ATOM 887 N N . LEU A 1 111 ? 9.547 -0.877 -13.812 1.00 87.50 111 LEU A N 1
ATOM 888 C CA . LEU A 1 111 ? 10.815 -1.560 -13.573 1.00 87.50 111 LEU A CA 1
ATOM 889 C C . LEU A 1 111 ? 11.026 -2.756 -14.508 1.00 87.50 111 LEU A C 1
ATOM 891 O O . LEU A 1 111 ? 12.150 -2.964 -14.958 1.00 87.50 111 LEU A O 1
ATOM 895 N N . HIS A 1 112 ? 9.963 -3.490 -14.853 1.00 87.06 112 HIS A N 1
ATOM 896 C CA . HIS A 1 112 ? 10.026 -4.550 -15.864 1.00 87.06 112 HIS A CA 1
ATOM 897 C C . HIS A 1 112 ? 10.557 -4.007 -17.193 1.00 87.06 112 HIS A C 1
ATOM 899 O O . HIS A 1 112 ? 11.535 -4.514 -17.723 1.00 87.06 112 HIS A O 1
ATOM 905 N N . SER A 1 113 ? 9.983 -2.897 -17.665 1.00 82.88 113 SER A N 1
ATOM 906 C CA . SER A 1 113 ? 10.379 -2.265 -18.933 1.00 82.88 113 SER A CA 1
ATOM 907 C C . SER A 1 113 ? 11.813 -1.716 -18.911 1.00 82.88 113 SER A C 1
ATOM 909 O O . SER A 1 113 ? 12.433 -1.549 -19.956 1.00 82.88 113 SER A O 1
ATOM 911 N N . LEU A 1 114 ? 12.346 -1.402 -17.726 1.00 83.19 114 LEU A N 1
ATOM 912 C CA . LEU A 1 114 ? 13.714 -0.903 -17.548 1.00 83.19 114 LEU A CA 1
ATOM 913 C C . LEU A 1 114 ? 14.761 -2.015 -17.499 1.00 83.19 114 LEU A C 1
ATOM 915 O O . LEU A 1 114 ? 15.917 -1.786 -17.856 1.00 83.19 114 LEU A O 1
ATOM 919 N N . LEU A 1 115 ? 14.368 -3.185 -17.002 1.00 83.81 115 LEU A N 1
ATOM 920 C CA . LEU A 1 115 ? 15.232 -4.352 -16.855 1.00 83.81 115 LEU A CA 1
ATOM 921 C C . LEU A 1 115 ? 15.129 -5.315 -18.038 1.00 83.81 115 LEU A C 1
ATOM 923 O O . LEU A 1 115 ? 15.934 -6.244 -18.098 1.00 83.81 115 LEU A O 1
ATOM 927 N N . ASP A 1 116 ? 14.175 -5.090 -18.944 1.00 78.75 116 ASP A N 1
ATOM 928 C CA . ASP A 1 116 ? 13.935 -5.933 -20.107 1.00 78.75 116 ASP A CA 1
ATOM 929 C C . ASP A 1 116 ? 15.207 -6.035 -20.963 1.00 78.75 116 ASP A C 1
ATOM 931 O O . ASP A 1 116 ? 15.747 -5.047 -21.474 1.00 78.75 116 ASP A O 1
ATOM 935 N N . ARG A 1 117 ? 15.745 -7.251 -21.024 1.00 77.31 117 ARG A N 1
ATOM 936 C CA . ARG A 1 117 ? 16.975 -7.636 -21.722 1.00 77.31 117 ARG A CA 1
ATOM 937 C C . ARG A 1 117 ? 16.714 -8.961 -22.422 1.00 77.31 117 ARG A C 1
ATOM 939 O O . ARG A 1 117 ? 15.958 -9.783 -21.896 1.00 77.31 117 ARG A O 1
ATOM 946 N N . GLU A 1 118 ? 17.374 -9.175 -23.563 1.00 62.56 118 GLU A N 1
ATOM 947 C CA . GLU A 1 118 ? 17.340 -10.464 -24.266 1.00 62.56 118 GLU A CA 1
ATOM 948 C C . GLU A 1 118 ? 17.627 -11.608 -23.262 1.00 62.56 118 GLU A C 1
ATOM 950 O O . GLU A 1 118 ? 18.569 -11.521 -22.472 1.00 62.56 118 GLU A O 1
ATOM 955 N N . ASP A 1 119 ? 16.753 -12.625 -23.245 1.00 64.38 119 ASP A N 1
ATOM 956 C CA . ASP A 1 119 ? 16.799 -13.836 -22.401 1.00 64.38 119 ASP A CA 1
ATOM 957 C C . ASP A 1 119 ? 16.560 -13.704 -20.878 1.00 64.38 119 ASP A C 1
ATOM 959 O O . ASP A 1 119 ? 17.213 -14.371 -20.071 1.00 64.38 119 ASP A O 1
ATOM 963 N N . THR A 1 120 ? 15.563 -12.926 -20.434 1.00 75.25 120 THR A N 1
ATOM 964 C CA . THR A 1 120 ? 15.213 -12.828 -18.993 1.00 75.25 120 THR A CA 1
ATOM 965 C C . THR A 1 120 ? 13.796 -13.313 -18.617 1.00 75.25 120 THR A C 1
ATOM 967 O O . THR A 1 120 ? 12.991 -12.544 -18.094 1.00 75.25 120 THR A O 1
ATOM 970 N N . PRO A 1 121 ? 13.464 -14.619 -18.751 1.00 78.12 121 PRO A N 1
ATOM 971 C CA . PRO A 1 121 ? 12.135 -15.145 -18.389 1.00 78.12 121 PRO A CA 1
ATOM 972 C C . PRO A 1 121 ? 11.793 -14.984 -16.895 1.00 78.12 121 PRO A C 1
ATOM 974 O O . PRO A 1 121 ? 10.628 -14.835 -16.521 1.00 78.12 121 PRO A O 1
ATOM 977 N N . TYR A 1 122 ? 12.807 -14.961 -16.023 1.00 85.62 122 TYR A N 1
ATOM 978 C CA . TYR A 1 122 ? 12.635 -14.723 -14.587 1.00 85.62 122 TYR A CA 1
ATOM 979 C C . TYR A 1 122 ? 12.096 -13.323 -14.275 1.00 85.62 122 TYR A C 1
ATOM 981 O O . TYR A 1 122 ? 11.446 -13.140 -13.246 1.00 85.62 122 TYR A O 1
ATOM 989 N N . LEU A 1 123 ? 12.335 -12.342 -15.152 1.00 88.06 123 LEU A N 1
ATOM 990 C CA . LEU A 1 123 ? 11.884 -10.970 -14.953 1.00 88.06 123 LEU A CA 1
ATOM 991 C C . LEU A 1 123 ? 10.356 -10.883 -15.014 1.00 88.06 123 LEU A C 1
ATOM 993 O O . LEU A 1 123 ? 9.748 -10.238 -14.166 1.00 88.06 123 LEU A O 1
ATOM 997 N N . THR A 1 124 ? 9.722 -11.586 -15.955 1.00 88.31 124 THR A N 1
ATOM 998 C CA . THR A 1 124 ? 8.257 -11.642 -16.069 1.00 88.31 124 THR A CA 1
ATOM 999 C C . THR A 1 124 ? 7.622 -12.266 -14.832 1.00 88.31 124 THR A C 1
ATOM 1001 O O . THR A 1 124 ? 6.675 -11.708 -14.279 1.00 88.31 124 THR A O 1
ATOM 1004 N N . VAL A 1 125 ? 8.170 -13.389 -14.356 1.00 92.56 125 VAL A N 1
ATOM 1005 C CA . VAL A 1 125 ? 7.679 -14.057 -13.140 1.00 92.56 125 VAL A CA 1
ATOM 1006 C C . VAL A 1 125 ? 7.882 -13.161 -11.918 1.00 92.56 125 VAL A C 1
ATOM 1008 O O . VAL A 1 125 ? 6.959 -12.986 -11.128 1.00 92.56 125 VAL A O 1
ATOM 1011 N N . GLY A 1 126 ? 9.055 -12.535 -11.785 1.00 92.44 126 GLY A N 1
ATOM 1012 C CA . GLY A 1 126 ? 9.360 -11.614 -10.691 1.00 92.44 126 GLY A CA 1
ATOM 1013 C C . GLY A 1 126 ? 8.423 -10.405 -10.655 1.00 92.44 126 GLY A C 1
ATOM 1014 O O . GLY A 1 126 ? 7.874 -10.086 -9.601 1.00 92.44 126 GLY A O 1
ATOM 1015 N N . THR A 1 127 ? 8.175 -9.770 -11.803 1.00 92.50 127 THR A N 1
ATOM 1016 C CA . THR A 1 127 ? 7.223 -8.657 -11.920 1.00 92.50 127 THR A CA 1
ATOM 1017 C C . THR A 1 127 ? 5.802 -9.104 -11.587 1.00 92.50 127 THR A C 1
ATOM 1019 O O . THR A 1 127 ? 5.126 -8.421 -10.819 1.00 92.50 127 THR A O 1
ATOM 1022 N N . ALA A 1 128 ? 5.352 -10.252 -12.104 1.00 93.62 128 ALA A N 1
ATOM 1023 C CA . ALA A 1 128 ? 4.024 -10.784 -11.809 1.00 93.62 128 ALA A CA 1
ATOM 1024 C C . ALA A 1 128 ? 3.847 -11.050 -10.307 1.00 93.62 128 ALA A C 1
ATOM 1026 O O . ALA A 1 128 ? 2.885 -10.573 -9.708 1.00 93.62 128 ALA A O 1
ATOM 1027 N N . CYS A 1 129 ? 4.809 -11.730 -9.676 1.00 96.38 129 CYS A N 1
ATOM 1028 C CA . CYS A 1 129 ? 4.811 -11.966 -8.234 1.00 96.38 129 CYS A CA 1
ATOM 1029 C C . CYS A 1 129 ? 4.810 -10.656 -7.437 1.00 96.38 129 CYS A C 1
ATOM 1031 O O . CYS A 1 129 ? 4.051 -10.529 -6.481 1.00 96.38 129 CYS A O 1
ATOM 1033 N N . GLY A 1 130 ? 5.615 -9.667 -7.837 1.00 94.69 130 GLY A N 1
ATOM 1034 C CA . GLY A 1 130 ? 5.667 -8.361 -7.177 1.00 94.69 130 GLY A CA 1
ATOM 1035 C C . GLY A 1 130 ? 4.339 -7.604 -7.251 1.00 94.69 130 GLY A C 1
ATOM 1036 O O . GLY A 1 130 ? 3.856 -7.103 -6.237 1.00 94.69 130 GLY A O 1
ATOM 1037 N N . VAL A 1 131 ? 3.708 -7.568 -8.427 1.00 96.00 131 VAL A N 1
ATOM 1038 C CA . VAL A 1 131 ? 2.388 -6.945 -8.610 1.00 96.00 131 VAL A CA 1
ATOM 1039 C C . VAL A 1 131 ? 1.323 -7.679 -7.795 1.00 96.00 131 VAL A C 1
ATOM 1041 O O . VAL A 1 131 ? 0.556 -7.032 -7.085 1.00 96.00 131 VAL A O 1
ATOM 1044 N N . LEU A 1 132 ? 1.300 -9.015 -7.833 1.00 97.38 132 LEU A N 1
ATOM 1045 C CA . LEU A 1 132 ? 0.361 -9.817 -7.044 1.00 97.38 132 LEU A CA 1
ATOM 1046 C C . LEU A 1 132 ? 0.540 -9.592 -5.540 1.00 97.38 132 LEU A C 1
ATOM 1048 O O . LEU A 1 132 ? -0.452 -9.433 -4.832 1.00 97.38 132 LEU A O 1
ATOM 1052 N N . ALA A 1 133 ? 1.781 -9.520 -5.055 1.00 96.62 133 ALA A N 1
ATOM 1053 C CA . ALA A 1 133 ? 2.074 -9.233 -3.656 1.00 96.62 133 ALA A CA 1
ATOM 1054 C C . ALA A 1 133 ? 1.564 -7.844 -3.242 1.00 96.62 133 ALA A C 1
ATOM 1056 O O . ALA A 1 133 ? 0.928 -7.712 -2.198 1.00 96.62 133 ALA A O 1
ATOM 1057 N N . LEU A 1 134 ? 1.775 -6.817 -4.072 1.00 96.00 134 LEU A N 1
ATOM 1058 C CA . LEU A 1 134 ? 1.280 -5.462 -3.807 1.00 96.00 134 LEU A CA 1
ATOM 1059 C C . LEU A 1 134 ? -0.252 -5.389 -3.819 1.00 96.00 134 LEU A C 1
ATOM 1061 O O . LEU A 1 134 ? -0.840 -4.719 -2.972 1.00 96.00 134 LEU A O 1
ATOM 1065 N N . VAL A 1 135 ? -0.911 -6.102 -4.735 1.00 96.62 135 VAL A N 1
ATOM 1066 C CA . VAL A 1 135 ? -2.379 -6.190 -4.775 1.00 96.62 135 VAL A CA 1
ATOM 1067 C C . VAL A 1 135 ? -2.912 -6.920 -3.543 1.00 96.62 135 VAL A C 1
ATOM 1069 O O . VAL A 1 135 ? -3.834 -6.429 -2.896 1.00 96.62 135 VAL A O 1
ATOM 1072 N N . ALA A 1 136 ? -2.318 -8.056 -3.172 1.00 97.19 136 ALA A N 1
ATOM 1073 C CA . ALA A 1 136 ? -2.698 -8.794 -1.971 1.00 97.19 136 ALA A CA 1
ATOM 1074 C C . ALA A 1 136 ? -2.522 -7.938 -0.706 1.00 97.19 136 ALA A C 1
ATOM 1076 O O . ALA A 1 136 ? -3.418 -7.892 0.139 1.00 97.19 136 ALA A O 1
ATOM 1077 N N . GLN A 1 137 ? -1.414 -7.197 -0.612 1.00 95.75 137 GLN A N 1
ATOM 1078 C CA . GLN A 1 137 ? -1.157 -6.244 0.466 1.00 95.75 137 GLN A CA 1
ATOM 1079 C C . GLN A 1 137 ? -2.221 -5.138 0.510 1.00 95.75 137 GLN A C 1
ATOM 1081 O O . GLN A 1 137 ? -2.762 -4.853 1.577 1.00 95.75 137 GLN A O 1
ATOM 1086 N N . LEU A 1 138 ? -2.554 -4.536 -0.637 1.00 96.50 138 LEU A N 1
ATOM 1087 C CA . LEU A 1 138 ? -3.588 -3.506 -0.737 1.00 96.50 138 LEU A CA 1
ATOM 1088 C C . LEU A 1 138 ? -4.937 -4.031 -0.234 1.00 96.50 138 LEU A C 1
ATOM 1090 O O . LEU A 1 138 ? -5.566 -3.398 0.609 1.00 96.50 138 LEU A O 1
ATOM 1094 N N . VAL A 1 139 ? -5.356 -5.212 -0.694 1.00 96.69 139 VAL A N 1
ATOM 1095 C CA . VAL A 1 139 ? -6.606 -5.854 -0.255 1.00 96.69 139 VAL A CA 1
ATOM 1096 C C . VAL A 1 139 ? -6.586 -6.132 1.253 1.00 96.69 139 VAL A C 1
ATOM 1098 O O . VAL A 1 139 ? -7.559 -5.835 1.949 1.00 96.69 139 VAL A O 1
ATOM 1101 N N . GLY A 1 140 ? -5.467 -6.636 1.781 1.00 95.88 140 GLY A N 1
ATOM 1102 C CA . GLY A 1 140 ? -5.288 -6.876 3.214 1.00 95.88 140 GLY A CA 1
ATOM 1103 C C . GLY A 1 140 ? -5.419 -5.608 4.064 1.00 95.88 140 GLY A C 1
ATOM 1104 O O . GLY A 1 140 ? -6.006 -5.652 5.147 1.00 95.88 140 GLY A O 1
ATOM 1105 N N . LEU A 1 141 ? -4.935 -4.468 3.562 1.00 95.75 141 LEU A N 1
ATOM 1106 C CA . LEU A 1 141 ? -5.083 -3.166 4.219 1.00 95.75 141 LEU A CA 1
ATOM 1107 C C . LEU A 1 141 ? -6.512 -2.621 4.105 1.00 95.75 141 LEU A C 1
ATOM 1109 O O . LEU A 1 141 ? -7.065 -2.155 5.098 1.00 95.75 141 LEU A O 1
ATOM 1113 N N . LEU A 1 142 ? -7.153 -2.740 2.938 1.00 96.69 142 LEU A N 1
ATOM 1114 C CA . LEU A 1 142 ? -8.536 -2.291 2.727 1.00 96.69 142 LEU A CA 1
ATOM 1115 C C . LEU A 1 142 ? -9.546 -3.031 3.612 1.00 96.69 142 LEU A C 1
ATOM 1117 O O . LEU A 1 142 ? -10.588 -2.471 3.953 1.00 96.69 142 LEU A O 1
ATOM 1121 N N . ARG A 1 143 ? -9.224 -4.248 4.066 1.00 96.00 143 ARG A N 1
ATOM 1122 C CA . ARG A 1 143 ? -9.999 -4.948 5.101 1.00 96.00 143 ARG A CA 1
ATOM 1123 C C . ARG A 1 143 ? -10.200 -4.083 6.352 1.00 96.00 143 ARG A C 1
ATOM 1125 O O . ARG A 1 143 ? -11.300 -4.065 6.899 1.00 96.00 143 ARG A O 1
ATOM 1132 N N . TRP A 1 144 ? -9.174 -3.352 6.787 1.00 96.19 144 TRP A N 1
ATOM 1133 C CA . TRP A 1 144 ? -9.252 -2.456 7.946 1.00 96.19 144 TRP A CA 1
ATOM 1134 C C . TRP A 1 144 ? -10.092 -1.203 7.684 1.00 96.19 144 TRP A C 1
ATOM 1136 O O . TRP A 1 144 ? -10.567 -0.588 8.628 1.00 96.19 144 TRP A O 1
ATOM 1146 N N . VAL A 1 145 ? -10.318 -0.847 6.418 1.00 96.81 145 VAL A N 1
ATOM 1147 C CA . VAL A 1 145 ? -11.130 0.313 6.026 1.00 96.81 145 VAL A CA 1
ATOM 1148 C C . VAL A 1 145 ? -12.605 -0.049 5.867 1.00 96.81 145 VAL A C 1
ATOM 1150 O O . VAL A 1 145 ? -13.462 0.755 6.209 1.00 96.81 145 VAL A O 1
ATOM 1153 N N . PHE A 1 146 ? -12.916 -1.238 5.343 1.00 95.62 146 PHE A N 1
ATOM 1154 C CA . PHE A 1 146 ? -14.294 -1.600 4.989 1.00 95.62 146 PHE A CA 1
ATOM 1155 C C . PHE A 1 146 ? -14.924 -2.643 5.909 1.00 95.62 146 PHE A C 1
ATOM 1157 O O . PHE A 1 146 ? -16.111 -2.558 6.202 1.00 95.62 146 PHE A O 1
ATOM 1164 N N . VAL A 1 147 ? -14.154 -3.633 6.367 1.00 96.56 147 VAL A N 1
ATOM 1165 C CA . VAL A 1 147 ? -14.698 -4.779 7.115 1.00 96.56 147 VAL A CA 1
ATOM 1166 C C . VAL A 1 147 ? -14.631 -4.530 8.617 1.00 96.56 147 VAL A C 1
ATOM 1168 O O . VAL A 1 147 ? -15.633 -4.659 9.316 1.00 96.56 147 VAL A O 1
ATOM 1171 N N . VAL A 1 148 ? -13.456 -4.148 9.122 1.00 95.56 148 VAL A N 1
ATOM 1172 C CA . VAL A 1 148 ? -13.228 -3.971 10.565 1.00 95.56 148 VAL A CA 1
ATOM 1173 C C . VAL A 1 148 ? -14.139 -2.913 11.205 1.00 95.56 148 VAL A C 1
ATOM 1175 O O . VAL A 1 148 ? -14.641 -3.203 12.288 1.00 95.56 148 VAL A O 1
ATOM 1178 N N . PRO A 1 149 ? -14.445 -1.756 10.580 1.00 96.00 149 PRO A N 1
ATOM 1179 C CA . PRO A 1 149 ? -15.354 -0.785 11.191 1.00 96.00 149 PRO A CA 1
ATOM 1180 C C . PRO A 1 149 ? -16.759 -1.346 11.421 1.00 96.00 149 PRO A C 1
ATOM 1182 O O . PRO A 1 149 ? -17.340 -1.123 12.477 1.00 96.00 149 PRO A O 1
ATOM 1185 N N . VAL A 1 150 ? -17.286 -2.122 10.464 1.00 96.19 150 VAL A N 1
ATOM 1186 C CA . VAL A 1 150 ? -18.611 -2.753 10.581 1.00 96.19 150 VAL A CA 1
ATOM 1187 C C . VAL A 1 150 ? -18.619 -3.768 11.722 1.00 96.19 150 VAL A C 1
ATOM 1189 O O . VAL A 1 150 ? -19.540 -3.772 12.533 1.00 96.19 150 VAL A O 1
ATOM 1192 N N . LEU A 1 151 ? -17.565 -4.586 11.823 1.00 95.88 151 LEU A N 1
ATOM 1193 C CA . LEU A 1 151 ? -17.414 -5.543 12.921 1.00 95.88 151 LEU A CA 1
ATOM 1194 C C . LEU A 1 151 ? -17.313 -4.837 14.277 1.00 95.88 151 LEU A C 1
ATOM 1196 O O . LEU A 1 151 ? -17.981 -5.243 15.223 1.00 95.88 151 LEU A O 1
ATOM 1200 N N . ALA A 1 152 ? -16.525 -3.765 14.359 1.00 96.19 152 ALA A N 1
ATOM 1201 C CA . ALA A 1 152 ? -16.318 -3.004 15.585 1.00 96.19 152 ALA A CA 1
ATOM 1202 C C . ALA A 1 152 ? -17.622 -2.366 16.083 1.00 96.19 152 ALA A C 1
ATOM 1204 O O . ALA A 1 152 ? -17.967 -2.516 17.249 1.00 96.19 152 ALA A O 1
ATOM 1205 N N . SER A 1 153 ? -18.393 -1.743 15.187 1.00 94.56 153 SER A N 1
ATOM 1206 C CA . SER A 1 153 ? -19.706 -1.172 15.511 1.00 94.56 153 SER A CA 1
ATOM 1207 C C . SER A 1 153 ? -20.770 -2.205 15.882 1.00 94.56 153 SER A C 1
ATOM 1209 O O . SER A 1 153 ? -21.738 -1.842 16.531 1.00 94.56 153 SER A O 1
ATOM 1211 N N . SER A 1 154 ? -20.641 -3.461 15.445 1.00 95.56 154 SER A N 1
ATOM 1212 C CA . SER A 1 154 ? -21.573 -4.535 15.827 1.00 95.56 154 SER A CA 1
ATOM 1213 C C . SER A 1 154 ? -21.213 -5.232 17.141 1.00 95.56 154 SER A C 1
ATOM 1215 O O . SER A 1 154 ? -22.037 -5.957 17.693 1.00 95.56 154 SER A O 1
ATOM 1217 N N . TYR A 1 155 ? -19.966 -5.078 17.589 1.00 94.88 155 TYR A N 1
ATOM 1218 C CA . TYR A 1 155 ? -19.428 -5.749 18.770 1.00 94.88 155 TYR A CA 1
ATOM 1219 C C . TYR A 1 155 ? -19.626 -4.934 20.056 1.00 94.88 155 TYR A C 1
ATOM 1221 O O . TYR A 1 155 ? -19.822 -5.527 21.116 1.00 94.88 155 TYR A O 1
ATOM 1229 N N . VAL A 1 156 ? -19.539 -3.603 19.951 1.00 90.00 156 VAL A N 1
ATOM 1230 C CA . VAL A 1 156 ? -19.796 -2.634 21.035 1.00 90.00 156 VAL A CA 1
ATOM 1231 C C . VAL A 1 156 ? -21.288 -2.338 21.119 1.00 90.00 156 VAL A C 1
ATOM 1233 O O . VAL A 1 156 ? -21.814 -2.340 22.253 1.00 90.00 156 VAL A O 1
#